Protein AF-H2XSH1-F1 (afdb_monomer_lite)

Organism: Ciona intestinalis (NCBI:txid7719)

pLDDT: mean 84.49, std 14.77, range [38.09, 97.62]

Sequence (183 aa):
MISSISFAIVTLCVIGYVQSHSWIACSDYTEKNGGNWDPNRCRGFPRDSRNYAPKNSFGLDRGFDHKPGNGGDVCKTRYSASSYSSEYPKAIYYPGQQVVIVHPMKNHGADRCTNAHIPDFGNAIYRGVNAMDRSGTLAHFKANLVSDLGRSPVGQPSLMSIYPKPGYQNAPNFCDDTDKSMG

Secondary structure (DSSP, 8-state):
------------------------SBSEES-SS-SS--GGGEEE--TTHHHHS-TTSTT--SS------TTS-SSSS---GGG--SSSPPP---TT-----B-B-TT---STTS-TT------EEE--SSTTGGG--HHHHHTSEEEE-----SS-GGGTT-SSPSGGG--TTTTT-TTT-B-

Structure (mmCIF, N/CA/C/O backbone):
data_AF-H2XSH1-F1
#
_entry.id   AF-H2XSH1-F1
#
loop_
_atom_site.group_PDB
_atom_site.id
_atom_site.type_symbol
_atom_site.label_atom_id
_atom_site.label_alt_id
_atom_site.label_comp_id
_atom_site.label_asym_id
_atom_site.label_entity_id
_atom_site.label_seq_id
_atom_site.pdbx_PDB_ins_code
_atom_site.Cartn_x
_atom_site.Cartn_y
_atom_site.Cartn_z
_atom_site.occupancy
_atom_site.B_iso_or_equiv
_atom_site.auth_seq_id
_atom_site.auth_comp_id
_atom_site.auth_asym_id
_atom_site.auth_atom_id
_atom_site.pdbx_PDB_model_num
ATOM 1 N N . MET A 1 1 ? 13.625 24.715 63.359 1.00 38.09 1 MET A N 1
ATOM 2 C CA . MET A 1 1 ? 13.191 25.345 62.094 1.00 38.09 1 MET A CA 1
ATOM 3 C C . MET A 1 1 ? 13.624 24.430 60.961 1.00 38.09 1 MET A C 1
ATOM 5 O O . MET A 1 1 ? 14.810 24.369 60.676 1.00 38.09 1 MET A O 1
ATOM 9 N N . ILE A 1 2 ? 12.705 23.622 60.427 1.00 40.59 2 ILE A N 1
ATOM 10 C CA . ILE A 1 2 ? 12.982 22.678 59.335 1.00 40.59 2 ILE A CA 1
ATOM 11 C C . ILE A 1 2 ? 12.552 23.383 58.048 1.00 40.59 2 ILE A C 1
ATOM 13 O O . ILE A 1 2 ? 11.381 23.719 57.895 1.00 40.59 2 ILE A O 1
ATOM 17 N N . SER A 1 3 ? 13.525 23.697 57.195 1.00 48.66 3 SER A N 1
ATOM 18 C CA . SER A 1 3 ? 13.312 24.364 55.911 1.00 48.66 3 SER A CA 1
ATOM 19 C C . SER A 1 3 ? 12.799 23.345 54.893 1.00 48.66 3 SER A C 1
ATOM 21 O O . SER A 1 3 ? 13.471 22.352 54.615 1.00 48.66 3 SER A O 1
ATOM 23 N N . SER A 1 4 ? 11.592 23.569 54.381 1.00 46.25 4 SER A N 1
ATOM 24 C CA . SER A 1 4 ? 10.946 22.728 53.375 1.00 46.25 4 SER A CA 1
ATOM 25 C C . SER A 1 4 ? 11.634 22.895 52.019 1.00 46.25 4 SER A C 1
ATOM 27 O O . SER A 1 4 ? 11.605 23.974 51.430 1.00 46.25 4 SER A O 1
ATOM 29 N N . ILE A 1 5 ? 12.240 21.824 51.505 1.00 49.28 5 ILE A N 1
ATOM 30 C CA . ILE A 1 5 ? 12.775 21.772 50.141 1.00 49.28 5 ILE A CA 1
ATOM 31 C C . ILE A 1 5 ? 11.619 21.429 49.196 1.00 49.28 5 ILE A C 1
ATOM 33 O O . ILE A 1 5 ? 11.123 20.303 49.183 1.00 49.28 5 ILE A O 1
ATOM 37 N N . SER A 1 6 ? 11.180 22.415 48.415 1.00 52.41 6 SER A N 1
ATOM 38 C CA . SER A 1 6 ? 10.214 22.233 47.331 1.00 52.41 6 SER A CA 1
ATOM 39 C C . SER A 1 6 ? 10.829 21.387 46.214 1.00 52.41 6 SER A C 1
ATOM 41 O O . SER A 1 6 ? 11.713 21.846 45.492 1.00 52.41 6 SER A O 1
ATOM 43 N N . PHE A 1 7 ? 10.351 20.154 46.050 1.00 49.47 7 PHE A N 1
ATOM 44 C CA . PHE A 1 7 ? 10.653 19.328 44.883 1.00 49.47 7 PHE A CA 1
ATOM 45 C C . PHE A 1 7 ? 9.798 19.795 43.697 1.00 49.47 7 PHE A C 1
ATOM 47 O O . PHE A 1 7 ? 8.600 19.523 43.632 1.00 49.47 7 PHE A O 1
ATOM 54 N N . ALA A 1 8 ? 10.408 20.511 42.753 1.00 53.91 8 ALA A N 1
ATOM 55 C CA . ALA A 1 8 ? 9.802 20.781 41.455 1.00 53.91 8 ALA A CA 1
ATOM 56 C C . ALA A 1 8 ? 9.867 19.506 40.597 1.00 53.91 8 ALA A C 1
ATOM 58 O O . ALA A 1 8 ? 10.945 19.079 40.184 1.00 53.91 8 ALA A O 1
ATOM 59 N N . ILE A 1 9 ? 8.716 18.883 40.337 1.00 58.53 9 ILE A N 1
ATOM 60 C CA . ILE A 1 9 ? 8.602 17.756 39.405 1.00 58.53 9 ILE A CA 1
ATOM 61 C C . ILE A 1 9 ? 8.696 18.314 37.980 1.00 58.53 9 ILE A C 1
ATOM 63 O O . ILE A 1 9 ? 7.717 18.802 37.415 1.00 58.53 9 ILE A O 1
ATOM 67 N N . VAL A 1 10 ? 9.891 18.260 37.393 1.00 56.31 10 VAL A N 1
ATOM 68 C CA . VAL A 1 10 ? 10.096 18.494 35.958 1.00 56.31 10 VAL A CA 1
ATOM 69 C C . VAL A 1 10 ? 9.528 17.288 35.210 1.00 56.31 10 VAL A C 1
ATOM 71 O O . VAL A 1 10 ? 10.151 16.232 35.139 1.00 56.31 10 VAL A O 1
ATOM 74 N N . THR A 1 11 ? 8.315 17.431 34.674 1.00 61.97 11 THR A N 1
ATOM 75 C CA . THR A 1 11 ? 7.719 16.424 33.786 1.00 61.97 11 THR A CA 1
ATOM 76 C C . THR A 1 11 ? 8.408 16.522 32.428 1.00 61.97 11 THR A C 1
ATOM 78 O O . THR A 1 11 ? 8.112 17.403 31.623 1.00 61.97 11 THR A O 1
ATOM 81 N N . LEU A 1 12 ? 9.377 15.639 32.192 1.00 56.03 12 LEU A N 1
ATOM 82 C CA . LEU A 1 12 ? 10.053 15.490 30.910 1.00 56.03 12 LEU A CA 1
ATOM 83 C C . LEU A 1 12 ? 9.073 14.840 29.917 1.00 56.03 12 LEU A C 1
ATOM 85 O O . LEU A 1 12 ? 8.910 13.621 29.906 1.00 56.03 12 LEU A O 1
ATOM 89 N N . CYS A 1 13 ? 8.396 15.648 29.097 1.00 51.78 13 CYS A N 1
ATOM 90 C CA . CYS A 1 13 ? 7.641 15.158 27.944 1.00 51.78 13 CYS A CA 1
ATOM 91 C C . CYS A 1 13 ? 8.619 14.553 26.931 1.00 51.78 13 CYS A C 1
ATOM 93 O O . CYS A 1 13 ? 9.155 15.246 26.066 1.00 51.78 13 CYS A O 1
ATOM 95 N N . VAL A 1 14 ? 8.865 13.248 27.046 1.00 50.84 14 VAL A N 1
ATOM 96 C CA . VAL A 1 14 ? 9.545 12.471 26.012 1.00 50.84 14 VAL A CA 1
ATOM 97 C C . VAL A 1 14 ? 8.596 12.401 24.818 1.00 50.84 14 VAL A C 1
ATOM 99 O O . VAL A 1 14 ? 7.696 11.566 24.766 1.00 50.84 14 VAL A O 1
ATOM 102 N N . ILE A 1 15 ? 8.766 13.317 23.863 1.00 52.31 15 ILE A N 1
ATOM 103 C CA . ILE A 1 15 ? 8.145 13.206 22.544 1.00 52.31 15 ILE A CA 1
ATOM 104 C C . ILE A 1 15 ? 8.841 12.029 21.862 1.00 52.31 15 ILE A C 1
ATOM 106 O O . ILE A 1 15 ? 9.907 12.175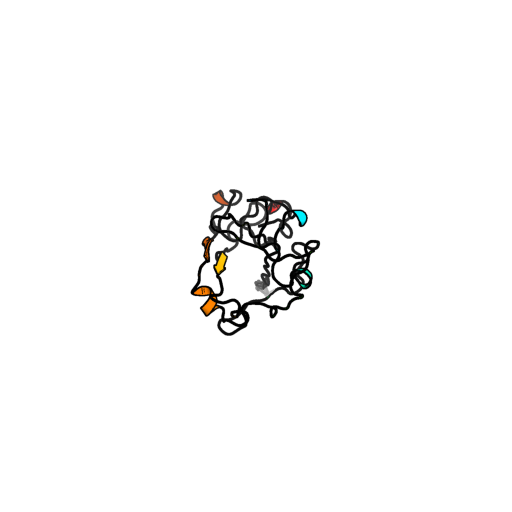 21.265 1.00 52.31 15 ILE A O 1
ATOM 110 N N . GLY A 1 16 ? 8.277 10.834 22.027 1.00 42.03 16 GLY A N 1
ATOM 111 C CA . GLY A 1 16 ? 8.701 9.665 21.276 1.00 42.03 16 GLY A CA 1
ATOM 112 C C . GLY A 1 16 ? 8.513 9.961 19.794 1.00 42.03 16 GLY A C 1
ATOM 113 O O . GLY A 1 16 ? 7.386 10.120 19.329 1.00 42.03 16 GLY A O 1
ATOM 114 N N . TYR A 1 17 ? 9.616 10.056 19.054 1.00 41.78 17 TYR A N 1
ATOM 115 C CA . TYR A 1 17 ? 9.576 10.027 17.600 1.00 41.78 17 TYR A CA 1
ATOM 116 C C . TYR A 1 17 ? 9.116 8.630 17.191 1.00 41.78 17 TYR A C 1
ATOM 118 O O . TYR A 1 17 ? 9.920 7.711 17.051 1.00 41.78 17 TYR A O 1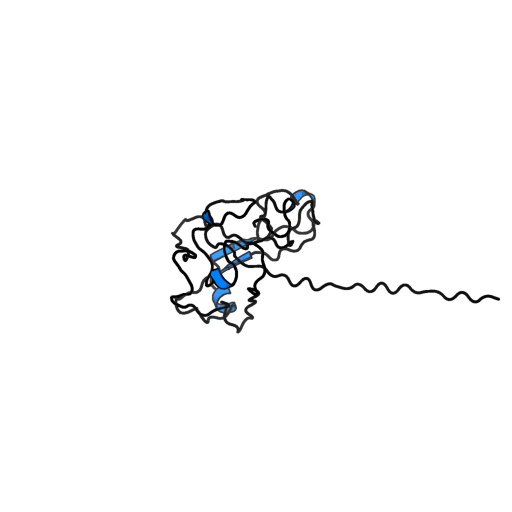
ATOM 126 N N . VAL A 1 18 ? 7.805 8.452 17.036 1.00 48.66 18 VAL A N 1
ATOM 127 C CA . VAL A 1 18 ? 7.266 7.273 16.365 1.00 48.66 18 VAL A CA 1
ATOM 128 C C . VAL A 1 18 ? 7.645 7.438 14.903 1.00 48.66 18 VAL A C 1
ATOM 130 O O . VAL A 1 18 ? 7.072 8.257 14.182 1.00 48.66 18 VAL A O 1
ATOM 133 N N . GLN A 1 19 ? 8.686 6.728 14.481 1.00 49.38 19 GLN A N 1
ATOM 134 C CA . GLN A 1 19 ? 9.094 6.715 13.090 1.00 49.38 19 GLN A CA 1
ATOM 135 C C . GLN A 1 19 ? 7.976 5.996 12.325 1.00 49.38 19 GLN A C 1
ATOM 137 O O . GLN A 1 19 ? 7.817 4.786 12.421 1.00 49.38 19 GLN A O 1
ATOM 142 N N . SER A 1 20 ? 7.107 6.772 11.673 1.00 54.00 20 SER A N 1
ATOM 143 C CA . SER A 1 20 ? 6.028 6.206 10.871 1.00 54.00 20 SER A CA 1
ATOM 144 C C . SER A 1 20 ? 6.630 5.609 9.602 1.00 54.00 20 SER A C 1
ATOM 146 O O . SER A 1 20 ? 7.361 6.279 8.852 1.00 54.00 20 SER A O 1
ATOM 148 N N . HIS A 1 21 ? 6.340 4.328 9.413 1.00 70.69 21 HIS A N 1
ATOM 149 C CA . HIS A 1 21 ? 6.825 3.485 8.333 1.00 70.69 21 HIS A CA 1
ATOM 150 C C . HIS A 1 21 ? 5.627 2.787 7.718 1.00 70.69 21 HIS A C 1
ATOM 152 O O . HIS A 1 21 ? 5.119 1.808 8.260 1.00 70.69 21 HIS A O 1
ATOM 158 N N . SER A 1 22 ? 5.155 3.322 6.600 1.00 76.75 22 SER A N 1
ATOM 159 C CA . SER A 1 22 ? 4.087 2.724 5.814 1.00 76.75 22 SER A CA 1
ATOM 160 C C . SER A 1 22 ? 4.640 2.232 4.485 1.00 76.75 22 SER A C 1
ATOM 162 O O . SER A 1 22 ? 5.598 2.773 3.930 1.00 76.75 22 SER A O 1
ATOM 164 N N . TRP A 1 23 ? 4.044 1.163 3.975 1.00 88.25 23 TRP A N 1
ATOM 165 C CA . TRP A 1 23 ? 4.357 0.635 2.659 1.00 88.25 23 TRP A CA 1
ATOM 166 C C . TRP A 1 23 ? 3.124 -0.003 2.057 1.00 88.25 23 TRP A C 1
ATOM 168 O O . TRP A 1 23 ? 2.228 -0.467 2.756 1.00 88.25 23 TRP A O 1
ATOM 178 N N . ILE A 1 24 ? 3.104 -0.064 0.735 1.00 92.50 24 ILE A N 1
ATOM 179 C CA . ILE A 1 24 ? 2.088 -0.826 0.029 1.00 92.50 24 ILE A CA 1
ATOM 180 C C . ILE A 1 24 ? 2.473 -2.305 0.100 1.00 92.50 24 ILE A C 1
ATOM 182 O O . ILE A 1 24 ? 3.607 -2.674 -0.205 1.00 92.50 24 ILE A O 1
ATOM 186 N N . ALA A 1 25 ? 1.541 -3.157 0.511 1.00 94.44 25 ALA A N 1
ATOM 187 C CA . ALA A 1 25 ? 1.702 -4.609 0.479 1.00 94.44 25 ALA A CA 1
ATOM 188 C C . ALA A 1 25 ? 1.157 -5.200 -0.829 1.00 94.44 25 ALA A C 1
ATOM 190 O O . ALA A 1 25 ? 1.760 -6.112 -1.392 1.00 94.44 25 ALA A O 1
ATOM 191 N N . CYS A 1 26 ? 0.058 -4.640 -1.343 1.00 96.31 26 CYS A N 1
ATOM 192 C CA . CYS A 1 26 ? -0.538 -5.016 -2.621 1.00 96.31 26 CYS A CA 1
ATOM 193 C C . CYS A 1 26 ? -1.000 -3.779 -3.387 1.00 96.31 26 CYS A C 1
ATOM 195 O O . CYS A 1 26 ? -1.599 -2.879 -2.804 1.00 96.31 26 CYS A O 1
ATOM 197 N N . SER A 1 27 ? -0.738 -3.732 -4.690 1.00 95.75 27 SER A N 1
ATOM 198 C CA . SER A 1 27 ? -1.168 -2.629 -5.554 1.00 95.75 27 SER A CA 1
ATOM 199 C C . SER A 1 27 ? -2.457 -2.929 -6.324 1.00 95.75 27 SER A C 1
ATOM 201 O O . SER A 1 27 ? -3.068 -2.002 -6.842 1.00 95.75 27 SER A O 1
ATOM 203 N N . ASP A 1 28 ? -2.890 -4.193 -6.368 1.00 97.12 28 ASP A N 1
ATOM 204 C CA . ASP A 1 28 ? -4.156 -4.606 -6.979 1.00 97.12 28 ASP A CA 1
ATOM 205 C C . ASP A 1 28 ? -4.783 -5.789 -6.224 1.00 97.12 28 ASP A C 1
ATOM 207 O O . ASP A 1 28 ? -4.561 -6.958 -6.555 1.00 97.12 28 ASP A O 1
ATOM 211 N N . TYR A 1 29 ? -5.529 -5.479 -5.169 1.00 97.62 29 TYR A N 1
ATOM 212 C CA . TYR A 1 29 ? -6.212 -6.446 -4.314 1.00 97.62 29 TYR A CA 1
ATOM 213 C C . TYR A 1 29 ? -7.660 -6.669 -4.771 1.00 97.62 29 TYR A C 1
ATOM 215 O O . TYR A 1 29 ? -8.321 -5.756 -5.268 1.00 97.62 29 TYR A O 1
ATOM 223 N N . THR A 1 30 ? -8.178 -7.889 -4.633 1.00 96.44 30 THR A N 1
ATOM 224 C CA . THR A 1 30 ? -9.504 -8.237 -5.181 1.00 96.44 30 THR A CA 1
ATOM 225 C C . THR A 1 30 ? -10.676 -7.875 -4.274 1.00 96.44 30 THR A C 1
ATOM 227 O O . THR A 1 30 ? -11.815 -7.841 -4.733 1.00 96.44 30 THR A O 1
ATOM 230 N N . GLU A 1 31 ? -10.427 -7.629 -2.991 1.00 95.25 31 GLU A N 1
ATOM 231 C CA . GLU A 1 31 ? -11.461 -7.322 -2.004 1.00 95.25 31 GLU A CA 1
ATOM 232 C C . GLU A 1 31 ? -11.452 -5.841 -1.640 1.00 95.25 31 GLU A C 1
ATOM 234 O O . GLU A 1 31 ? -10.416 -5.279 -1.303 1.00 95.25 31 GLU A O 1
ATOM 239 N N . LYS A 1 32 ? -12.626 -5.212 -1.669 1.00 92.69 32 LYS A N 1
ATOM 240 C CA . LYS A 1 32 ? -12.806 -3.826 -1.229 1.00 92.69 32 LYS A CA 1
ATOM 241 C C . LYS A 1 32 ? -13.159 -3.814 0.245 1.00 92.69 32 LYS A C 1
ATOM 243 O O . LYS A 1 32 ? -14.006 -4.601 0.652 1.00 92.69 32 LYS A O 1
ATOM 248 N N . ASN A 1 33 ? -12.599 -2.862 0.990 1.00 90.81 33 ASN A N 1
ATOM 249 C CA . ASN A 1 33 ? -12.958 -2.651 2.393 1.00 90.81 33 ASN A CA 1
ATOM 250 C C . ASN A 1 33 ? -12.866 -3.949 3.224 1.00 90.81 33 ASN A C 1
ATOM 252 O O . ASN A 1 33 ? -13.732 -4.228 4.050 1.00 90.81 33 ASN A O 1
ATOM 256 N N . GLY A 1 34 ? -11.864 -4.784 2.929 1.00 91.06 34 GLY A N 1
ATOM 257 C CA . GLY A 1 34 ? -11.586 -5.987 3.706 1.00 91.06 34 GLY A CA 1
ATOM 258 C C . GLY A 1 34 ? -10.884 -5.625 5.014 1.00 91.06 34 GLY A C 1
ATOM 259 O O . GLY A 1 34 ? -10.280 -4.562 5.124 1.00 91.06 34 GLY A O 1
ATOM 260 N N . GLY A 1 35 ? -10.935 -6.518 5.999 1.00 92.44 35 GLY A N 1
ATOM 261 C CA . GLY A 1 35 ? -10.290 -6.285 7.295 1.00 92.44 35 GLY A CA 1
ATOM 262 C C . GLY A 1 35 ? -8.941 -6.985 7.482 1.00 92.44 35 GLY A C 1
ATOM 263 O O . GLY A 1 35 ? -8.082 -6.486 8.207 1.00 92.44 35 GLY A O 1
ATOM 264 N N . AS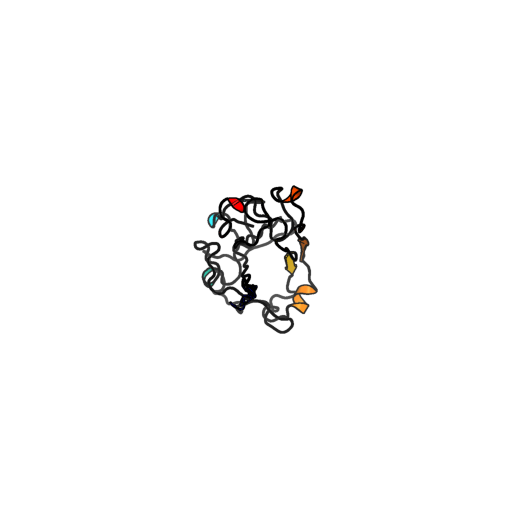N A 1 36 ? -8.736 -8.120 6.809 1.00 94.56 36 ASN A N 1
ATOM 265 C CA . ASN A 1 36 ? -7.589 -8.999 7.031 1.00 94.56 36 ASN A CA 1
ATOM 266 C C . ASN A 1 36 ? -6.823 -9.256 5.730 1.00 94.56 36 ASN A C 1
ATOM 268 O O . ASN A 1 36 ? -7.414 -9.411 4.660 1.00 94.56 36 ASN A O 1
ATOM 272 N N . TRP A 1 37 ? -5.500 -9.350 5.844 1.00 96.38 37 TRP A N 1
ATOM 273 C CA . TRP A 1 37 ? -4.624 -9.676 4.726 1.00 96.38 37 TRP A CA 1
ATOM 274 C C . TRP A 1 37 ? -4.721 -11.156 4.328 1.00 96.38 37 TRP A C 1
ATOM 276 O O . TRP A 1 37 ? -4.488 -12.047 5.143 1.00 96.38 37 TRP A O 1
ATOM 286 N N . ASP A 1 38 ? -4.977 -11.403 3.046 1.00 96.50 38 ASP A N 1
ATOM 287 C CA . ASP A 1 38 ? -4.849 -12.696 2.378 1.00 96.50 38 ASP A CA 1
ATOM 288 C C . ASP A 1 38 ? -3.957 -12.515 1.139 1.00 96.50 38 ASP A C 1
ATOM 290 O O . ASP A 1 38 ? -4.376 -11.916 0.143 1.00 96.50 38 ASP A O 1
ATOM 294 N N . PRO A 1 39 ? -2.727 -13.050 1.139 1.00 95.94 39 PRO A N 1
ATOM 295 C CA . PRO A 1 39 ? -1.803 -12.857 0.029 1.00 95.94 39 PRO A CA 1
ATOM 296 C C . PRO A 1 39 ? -2.305 -13.423 -1.304 1.00 95.94 39 PRO A C 1
ATOM 298 O O . PRO A 1 39 ? -1.819 -12.998 -2.353 1.00 95.94 39 PRO A O 1
ATOM 301 N N . ASN A 1 40 ? -3.269 -14.349 -1.294 1.00 96.50 40 ASN A N 1
ATOM 302 C CA . ASN A 1 40 ? -3.833 -14.939 -2.511 1.00 96.50 40 ASN A CA 1
ATOM 303 C C . ASN A 1 40 ? -4.839 -14.018 -3.212 1.00 96.50 40 ASN A C 1
ATOM 305 O O . ASN A 1 40 ? -5.154 -14.227 -4.381 1.00 96.50 40 ASN A O 1
ATOM 309 N N . ARG A 1 41 ? -5.323 -12.982 -2.521 1.00 97.06 41 ARG A N 1
ATOM 310 C CA . ARG A 1 41 ? -6.203 -11.947 -3.082 1.00 97.06 41 ARG A CA 1
ATOM 311 C C . ARG A 1 41 ? -5.432 -10.813 -3.754 1.00 97.06 41 ARG A C 1
ATOM 313 O O . ARG A 1 41 ? -6.040 -9.907 -4.322 1.00 97.06 41 ARG A O 1
ATOM 320 N N . CYS A 1 42 ? -4.101 -10.854 -3.718 1.00 97.62 42 CYS A N 1
ATOM 321 C CA . CYS A 1 42 ? -3.260 -9.867 -4.373 1.00 97.62 42 CYS A CA 1
ATOM 322 C C . CYS A 1 42 ? -2.887 -10.294 -5.798 1.00 97.62 42 CYS A C 1
ATOM 324 O O . CYS A 1 42 ? -2.167 -11.271 -5.998 1.00 97.62 42 CYS A O 1
ATOM 326 N N . ARG A 1 43 ? -3.333 -9.527 -6.800 1.00 97.38 43 ARG A N 1
ATOM 327 C CA . ARG A 1 43 ? -3.019 -9.768 -8.222 1.00 97.38 43 ARG A CA 1
ATOM 328 C C . ARG A 1 43 ? -1.741 -9.079 -8.681 1.00 97.38 43 ARG A C 1
ATOM 330 O O . ARG A 1 43 ? -1.189 -9.435 -9.719 1.00 97.38 43 ARG A O 1
ATOM 337 N N . GLY A 1 44 ? -1.275 -8.088 -7.929 1.00 97.19 44 GLY A N 1
ATOM 338 C CA . GLY A 1 44 ? -0.096 -7.317 -8.280 1.00 97.19 44 GLY A CA 1
ATOM 339 C C . GLY A 1 44 ? 0.578 -6.708 -7.064 1.00 97.19 44 GLY A C 1
ATOM 340 O O . GLY A 1 44 ? -0.067 -6.109 -6.206 1.00 97.19 44 GLY A O 1
ATOM 341 N N . PHE A 1 45 ? 1.895 -6.857 -7.011 1.00 96.00 45 PHE A N 1
ATOM 342 C CA . PHE A 1 45 ? 2.727 -6.394 -5.911 1.00 96.00 45 PHE A CA 1
ATOM 343 C C . PHE A 1 45 ? 3.535 -5.157 -6.317 1.00 96.00 45 PHE A C 1
ATOM 345 O O . PHE A 1 45 ? 3.804 -4.944 -7.506 1.00 96.00 45 PHE A O 1
ATOM 352 N N . PRO A 1 46 ? 3.948 -4.325 -5.349 1.00 92.38 46 PRO A N 1
ATOM 353 C CA . PRO A 1 46 ? 4.984 -3.324 -5.569 1.00 92.38 46 PRO A CA 1
ATOM 354 C C . PRO A 1 46 ? 6.314 -3.912 -6.064 1.00 92.38 46 PRO A C 1
ATOM 356 O O . PRO A 1 46 ? 6.606 -5.104 -5.945 1.00 92.38 46 PRO A O 1
ATOM 359 N N . ARG A 1 47 ? 7.148 -3.040 -6.639 1.00 90.88 47 ARG A N 1
ATOM 360 C CA . ARG A 1 47 ? 8.490 -3.398 -7.115 1.00 90.88 47 ARG A CA 1
ATOM 361 C C . ARG A 1 47 ? 9.324 -3.959 -5.961 1.00 90.88 47 ARG A C 1
ATOM 363 O O . ARG A 1 47 ? 9.393 -3.333 -4.908 1.00 90.88 47 ARG A O 1
ATOM 370 N N . ASP A 1 48 ? 9.988 -5.092 -6.186 1.00 92.06 48 ASP A N 1
ATOM 371 C CA . ASP A 1 48 ? 10.872 -5.740 -5.207 1.00 92.06 48 ASP A CA 1
ATOM 372 C C . ASP A 1 48 ? 10.186 -6.133 -3.882 1.00 92.06 48 ASP A C 1
ATOM 374 O O . ASP A 1 48 ? 10.860 -6.327 -2.867 1.00 92.06 48 ASP A O 1
ATOM 378 N N . SER A 1 49 ? 8.858 -6.324 -3.871 1.00 92.38 49 SER A N 1
ATOM 379 C CA . SER A 1 49 ? 8.112 -6.728 -2.668 1.00 92.38 49 SER A CA 1
ATOM 380 C C . SER A 1 49 ? 8.670 -7.977 -1.988 1.00 92.38 49 SER A C 1
ATOM 382 O O . SER A 1 49 ? 8.681 -8.029 -0.766 1.00 92.38 49 SER A O 1
ATOM 384 N N . ARG A 1 50 ? 9.227 -8.945 -2.729 1.00 93.44 50 ARG A N 1
ATOM 385 C CA . ARG A 1 50 ? 9.894 -10.129 -2.144 1.00 93.44 50 ARG A CA 1
ATOM 386 C C . ARG A 1 50 ? 10.924 -9.760 -1.065 1.00 93.44 50 ARG A C 1
ATOM 388 O O . ARG A 1 50 ? 11.064 -10.476 -0.075 1.00 93.44 50 ARG A O 1
ATOM 395 N N . ASN A 1 51 ? 11.639 -8.654 -1.253 1.00 91.19 51 ASN A N 1
ATOM 396 C CA . ASN A 1 51 ? 12.717 -8.242 -0.360 1.00 91.19 51 ASN A CA 1
ATOM 397 C C . ASN A 1 51 ? 12.187 -7.429 0.823 1.00 91.19 51 ASN A C 1
ATOM 399 O O . ASN A 1 51 ? 12.676 -7.581 1.940 1.00 91.19 51 ASN A O 1
ATOM 403 N N . TYR A 1 52 ? 11.165 -6.606 0.590 1.00 89.06 52 TYR A N 1
ATOM 404 C CA . TYR A 1 52 ? 10.793 -5.550 1.527 1.00 89.06 52 TYR A CA 1
ATOM 405 C C . TYR A 1 52 ? 9.359 -5.606 2.062 1.00 89.06 52 TYR A C 1
ATOM 407 O O . TYR A 1 52 ? 9.115 -5.159 3.175 1.00 89.06 52 TYR A O 1
ATOM 415 N N . ALA A 1 53 ? 8.428 -6.171 1.297 1.00 90.81 53 ALA A N 1
ATOM 416 C CA . ALA A 1 53 ? 7.028 -6.369 1.668 1.00 90.81 53 ALA A CA 1
ATOM 417 C C . ALA A 1 53 ? 6.576 -7.787 1.260 1.00 90.81 53 ALA A C 1
ATOM 419 O O . ALA A 1 53 ? 5.701 -7.940 0.400 1.00 90.81 53 ALA A O 1
ATOM 420 N N . PRO A 1 54 ? 7.229 -8.843 1.786 1.00 93.00 54 PRO A N 1
ATOM 421 C CA . PRO A 1 54 ? 6.938 -10.208 1.379 1.00 93.00 54 PRO A CA 1
ATOM 422 C C . PRO A 1 54 ? 5.523 -10.595 1.814 1.00 93.00 54 PRO A C 1
ATOM 424 O O . PRO A 1 54 ? 5.059 -10.251 2.904 1.00 93.00 54 PRO A O 1
ATOM 427 N N . LYS A 1 55 ? 4.829 -11.346 0.959 1.00 93.69 55 LYS A N 1
ATOM 428 C CA . LYS A 1 55 ? 3.392 -11.621 1.108 1.00 93.69 55 LYS A CA 1
ATOM 429 C C . LYS A 1 55 ? 3.045 -12.438 2.362 1.00 93.69 55 LYS A C 1
ATOM 431 O O . LYS A 1 55 ? 1.910 -12.410 2.819 1.00 93.69 55 LYS A O 1
ATOM 436 N N . ASN A 1 56 ? 4.020 -13.146 2.933 1.00 93.12 56 ASN A N 1
ATOM 437 C CA . ASN A 1 56 ? 3.899 -13.944 4.156 1.00 93.12 56 ASN A CA 1
ATOM 438 C C . ASN A 1 56 ? 4.358 -13.202 5.427 1.00 93.12 56 ASN A C 1
ATOM 440 O O . ASN A 1 56 ? 4.485 -13.821 6.480 1.00 93.12 56 ASN A O 1
ATOM 444 N N . SER A 1 57 ? 4.649 -11.900 5.357 1.00 91.94 57 SER A N 1
ATOM 445 C CA . SER A 1 57 ? 5.039 -11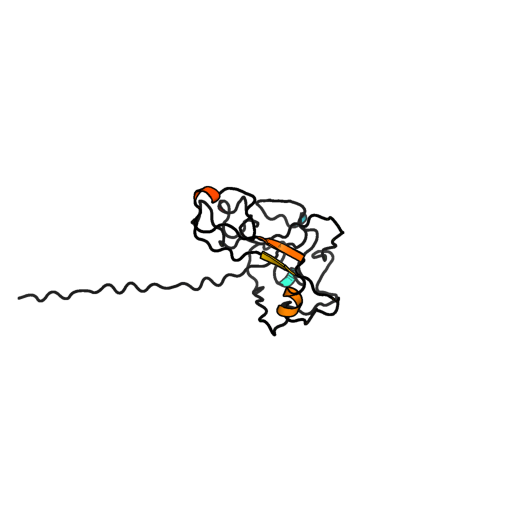.100 6.529 1.00 91.94 57 SER A CA 1
ATOM 446 C C . SER A 1 57 ? 4.396 -9.716 6.492 1.00 91.94 57 SER A C 1
ATOM 448 O O . SER A 1 57 ? 5.068 -8.685 6.535 1.00 91.94 57 SER A O 1
ATOM 450 N N . PHE A 1 58 ? 3.068 -9.693 6.395 1.00 93.62 58 PHE A N 1
ATOM 451 C CA . PHE A 1 58 ? 2.290 -8.458 6.395 1.00 93.62 58 PHE A CA 1
ATOM 452 C C . PHE A 1 58 ? 2.580 -7.607 7.642 1.00 93.62 58 PHE A C 1
ATOM 454 O O . PHE A 1 58 ? 2.743 -8.125 8.748 1.00 93.62 58 PHE A O 1
ATOM 461 N N . GLY A 1 59 ? 2.725 -6.292 7.466 1.00 89.69 59 GLY A N 1
ATOM 462 C CA . GLY A 1 59 ? 3.043 -5.364 8.559 1.00 89.69 59 GLY A CA 1
ATOM 463 C C . GLY A 1 59 ? 4.415 -5.551 9.224 1.00 89.69 59 GLY A C 1
ATOM 464 O O . GLY A 1 59 ? 4.688 -4.890 10.227 1.00 89.69 59 GLY A O 1
ATOM 465 N N . LEU A 1 60 ? 5.281 -6.451 8.744 1.00 89.31 60 LEU A N 1
ATOM 466 C CA . LEU A 1 60 ? 6.658 -6.559 9.230 1.00 89.31 60 LEU A CA 1
ATOM 467 C C . LEU A 1 60 ? 7.549 -5.536 8.517 1.00 89.31 60 LEU A C 1
ATOM 469 O O . LEU A 1 60 ? 7.695 -5.598 7.299 1.00 89.31 60 LEU A O 1
ATOM 473 N N . ASP A 1 61 ? 8.159 -4.624 9.274 1.00 83.12 61 ASP A N 1
ATOM 474 C CA . ASP A 1 61 ? 9.114 -3.671 8.709 1.00 83.12 61 ASP A CA 1
ATOM 475 C C . ASP A 1 61 ? 10.431 -4.385 8.376 1.00 83.12 61 ASP A C 1
ATOM 477 O O . ASP A 1 61 ? 11.038 -5.048 9.219 1.00 83.12 61 ASP A O 1
ATOM 481 N N . ARG A 1 62 ? 10.859 -4.269 7.118 1.00 84.50 62 ARG A N 1
ATOM 482 C CA . ARG A 1 62 ? 12.123 -4.815 6.602 1.00 84.50 62 ARG A CA 1
ATOM 483 C C . ARG A 1 62 ? 12.994 -3.728 5.968 1.00 84.50 62 ARG A C 1
ATOM 485 O O . ARG A 1 62 ? 13.808 -4.013 5.090 1.00 84.50 62 ARG A O 1
ATOM 492 N N . GLY A 1 63 ? 12.797 -2.473 6.368 1.00 78.12 63 GLY A N 1
ATOM 493 C CA . GLY A 1 63 ? 13.532 -1.322 5.857 1.00 78.12 63 GLY A CA 1
ATOM 494 C C . GLY A 1 63 ? 12.988 -0.784 4.533 1.00 78.12 63 GLY A C 1
ATOM 495 O O . GLY A 1 63 ? 13.756 -0.243 3.730 1.00 78.12 63 GLY A O 1
ATOM 496 N N . PHE A 1 64 ? 11.677 -0.910 4.281 1.00 76.06 64 PHE A N 1
ATOM 497 C CA . PHE A 1 64 ? 11.028 -0.267 3.125 1.00 76.06 64 PHE A CA 1
ATOM 498 C C . PHE A 1 64 ? 10.715 1.220 3.350 1.00 76.06 64 PHE A C 1
ATOM 500 O O . PHE A 1 64 ? 9.965 1.805 2.576 1.00 76.06 64 PHE A O 1
ATOM 507 N N . ASP A 1 65 ? 11.306 1.847 4.373 1.00 73.69 65 ASP A N 1
ATOM 508 C CA . ASP A 1 65 ? 11.218 3.292 4.597 1.00 73.69 65 ASP A CA 1
ATOM 509 C C . ASP A 1 65 ? 11.962 4.052 3.492 1.00 73.69 65 ASP A C 1
ATOM 511 O O . ASP A 1 65 ? 13.147 4.369 3.607 1.00 73.69 65 ASP A O 1
ATOM 515 N N . HIS A 1 66 ? 11.288 4.276 2.367 1.00 82.25 66 HIS A N 1
ATOM 516 C CA . HIS A 1 66 ? 11.790 5.104 1.281 1.00 82.25 66 HIS A CA 1
ATOM 517 C C . HIS A 1 66 ? 10.976 6.384 1.200 1.00 82.25 66 HIS A C 1
ATOM 519 O O . HIS A 1 66 ? 9.843 6.392 0.722 1.00 82.25 66 HIS A O 1
ATOM 525 N N . LYS A 1 67 ? 11.582 7.475 1.661 1.00 81.12 67 LYS A N 1
ATOM 526 C CA . LYS A 1 67 ? 11.002 8.818 1.661 1.00 81.12 67 LYS A CA 1
ATOM 527 C C . LYS A 1 67 ? 11.756 9.666 0.637 1.00 81.12 67 LYS A C 1
ATOM 529 O O . LYS A 1 67 ? 12.729 10.328 1.002 1.00 81.12 67 LYS A O 1
ATOM 534 N N . PRO A 1 68 ? 11.375 9.623 -0.653 1.00 77.00 68 PRO A N 1
ATOM 535 C CA . PRO A 1 68 ? 12.065 10.402 -1.666 1.00 77.00 68 PRO A CA 1
ATOM 536 C C . PRO A 1 68 ? 11.865 11.892 -1.385 1.00 77.00 68 PRO A C 1
ATOM 538 O O . PRO A 1 68 ? 10.742 12.396 -1.390 1.00 77.00 68 PRO A O 1
ATOM 541 N N . GLY A 1 69 ? 12.961 12.609 -1.137 1.00 73.50 69 GLY A N 1
ATOM 542 C CA . GLY A 1 69 ? 12.949 14.069 -1.148 1.00 73.50 69 GLY A CA 1
ATOM 543 C C . GLY A 1 69 ? 12.688 14.614 -2.559 1.00 73.50 69 GLY A C 1
ATOM 544 O O . GLY A 1 69 ? 12.686 13.874 -3.542 1.00 73.50 69 GLY A O 1
ATOM 545 N N . ASN A 1 70 ? 12.538 15.935 -2.691 1.00 67.31 70 ASN A N 1
ATOM 546 C CA . ASN A 1 70 ? 12.248 16.571 -3.986 1.00 67.31 70 ASN A CA 1
ATOM 547 C C . ASN A 1 70 ? 13.335 16.370 -5.063 1.00 67.31 70 ASN A C 1
ATOM 549 O O . ASN A 1 70 ? 13.045 16.604 -6.229 1.00 67.31 70 ASN A O 1
ATOM 553 N N . GLY A 1 71 ? 14.551 15.949 -4.704 1.00 65.69 71 GLY A N 1
ATOM 554 C CA . GLY A 1 71 ? 15.640 15.647 -5.645 1.00 65.69 71 GLY A CA 1
ATOM 555 C C . GLY A 1 71 ? 16.095 14.182 -5.662 1.00 65.69 71 GLY A C 1
ATOM 556 O O . GLY A 1 71 ? 17.053 13.871 -6.358 1.00 65.69 71 GLY A O 1
ATOM 557 N N . GLY A 1 72 ? 15.460 13.300 -4.879 1.00 73.00 72 GLY A N 1
ATOM 558 C CA . GLY A 1 72 ? 15.833 11.883 -4.783 1.00 73.00 72 GLY A CA 1
ATOM 559 C C . GLY A 1 72 ? 15.019 10.984 -5.714 1.00 73.00 72 GLY A C 1
ATOM 560 O O . GLY A 1 72 ? 13.919 11.353 -6.132 1.00 73.00 72 GLY A O 1
ATOM 561 N N . ASP A 1 73 ? 15.542 9.787 -5.996 1.00 79.06 73 ASP A N 1
ATOM 562 C CA . ASP A 1 73 ? 14.842 8.760 -6.777 1.00 79.06 73 ASP A CA 1
ATOM 563 C C . ASP A 1 73 ? 13.504 8.410 -6.112 1.00 79.06 73 ASP A C 1
ATOM 565 O O . ASP A 1 73 ? 13.473 8.009 -4.953 1.00 79.06 73 ASP A O 1
ATOM 569 N N . VAL A 1 74 ? 12.386 8.514 -6.836 1.00 83.12 74 VAL A N 1
ATOM 570 C CA . VAL A 1 74 ? 11.041 8.185 -6.310 1.00 83.12 74 VAL A CA 1
ATOM 571 C C . VAL A 1 74 ? 10.870 6.731 -5.869 1.00 83.12 74 VAL A C 1
ATOM 573 O O . VAL A 1 74 ? 10.055 6.441 -4.997 1.00 83.12 74 VAL A O 1
ATOM 576 N N . CYS A 1 75 ? 11.626 5.803 -6.453 1.00 82.31 75 CYS A N 1
ATOM 577 C CA . CYS A 1 75 ? 11.600 4.391 -6.085 1.00 82.31 75 CYS A CA 1
ATOM 578 C C . CYS A 1 75 ? 12.837 4.035 -5.258 1.00 82.31 75 CYS A C 1
ATOM 580 O O . CYS A 1 75 ? 13.942 4.423 -5.623 1.00 82.31 75 CYS A O 1
ATOM 582 N N . LYS A 1 76 ? 12.663 3.207 -4.219 1.00 82.81 76 LYS A N 1
ATOM 583 C CA . LYS A 1 76 ? 13.770 2.690 -3.393 1.00 82.81 76 LYS A CA 1
ATOM 584 C C . LYS A 1 76 ? 14.835 1.967 -4.216 1.00 82.81 76 LYS A C 1
ATOM 586 O O . LYS A 1 76 ? 16.027 2.062 -3.945 1.00 82.81 76 LYS A O 1
ATOM 591 N N . THR A 1 77 ? 14.380 1.204 -5.201 1.00 82.81 77 THR A N 1
ATOM 592 C CA . THR A 1 77 ? 15.209 0.367 -6.057 1.00 82.81 77 THR A CA 1
ATOM 593 C C . THR A 1 77 ? 15.005 0.737 -7.517 1.00 82.81 77 THR A C 1
ATOM 595 O O . THR A 1 77 ? 13.890 1.026 -7.978 1.00 82.81 77 THR A O 1
ATOM 598 N N . ARG A 1 78 ? 16.094 0.686 -8.287 1.00 82.69 78 ARG A N 1
ATOM 599 C CA . ARG A 1 78 ? 16.010 0.741 -9.746 1.00 82.69 78 ARG A CA 1
ATOM 600 C C . ARG A 1 78 ? 15.298 -0.508 -10.248 1.00 82.69 78 ARG A C 1
ATOM 602 O O . ARG A 1 78 ? 15.521 -1.601 -9.745 1.00 82.69 78 ARG A O 1
ATOM 609 N N . TYR A 1 79 ? 14.443 -0.337 -11.250 1.00 85.19 79 TYR A N 1
ATOM 610 C CA . TYR A 1 79 ? 13.781 -1.472 -11.884 1.00 85.19 79 TYR A CA 1
ATOM 611 C C . TYR A 1 79 ? 14.810 -2.386 -12.553 1.00 85.19 79 TYR A C 1
ATOM 613 O O . TYR A 1 79 ? 15.630 -1.914 -13.344 1.00 85.19 79 TYR A O 1
ATOM 621 N N . SER A 1 80 ? 14.687 -3.685 -12.315 1.00 87.38 80 SER A N 1
ATOM 622 C CA . SER A 1 80 ? 15.373 -4.740 -13.053 1.00 87.38 80 SER A CA 1
ATOM 623 C C . SER A 1 80 ? 14.360 -5.775 -13.556 1.00 87.38 80 SER A C 1
ATOM 625 O O . SER A 1 80 ? 13.203 -5.808 -13.130 1.00 87.38 80 SER A O 1
ATOM 627 N N . ALA A 1 81 ? 14.803 -6.667 -14.445 1.00 87.56 81 ALA A N 1
ATOM 628 C CA . ALA A 1 81 ? 13.994 -7.812 -14.867 1.00 87.56 81 ALA A CA 1
ATOM 629 C C . ALA A 1 81 ? 13.635 -8.751 -13.696 1.00 87.56 81 ALA A C 1
ATOM 631 O O . ALA A 1 81 ? 12.617 -9.431 -13.756 1.00 87.56 81 ALA A O 1
ATOM 632 N N . SER A 1 82 ? 14.436 -8.756 -12.623 1.00 90.50 82 SER A N 1
ATOM 633 C CA . SER A 1 82 ? 14.200 -9.552 -11.415 1.00 90.50 82 SER A CA 1
ATOM 634 C C . SER A 1 82 ? 13.322 -8.859 -10.371 1.00 90.50 82 SER A C 1
ATOM 636 O O . SER A 1 82 ? 12.986 -9.484 -9.366 1.00 90.50 82 SER A O 1
ATOM 638 N N . SER A 1 83 ? 12.908 -7.604 -10.597 1.00 91.31 83 SER A N 1
ATOM 639 C CA . SER A 1 83 ? 12.065 -6.877 -9.640 1.00 91.31 83 SER A CA 1
ATOM 640 C C . SER A 1 83 ? 10.666 -7.465 -9.452 1.00 91.31 83 SER A C 1
ATOM 642 O O . SER A 1 83 ? 9.970 -7.107 -8.500 1.00 91.31 83 SER A O 1
ATOM 644 N N . TYR A 1 84 ? 10.249 -8.339 -10.367 1.00 94.50 84 TYR A N 1
ATOM 645 C CA . TYR A 1 84 ? 8.994 -9.077 -10.325 1.00 94.50 84 TYR A CA 1
ATOM 646 C C . TYR A 1 84 ? 9.257 -10.550 -10.644 1.00 94.50 84 TYR A C 1
ATOM 648 O O . TYR A 1 84 ? 10.259 -10.905 -11.259 1.00 94.50 84 TYR A O 1
ATOM 656 N N . SER A 1 85 ? 8.344 -11.419 -10.224 1.00 96.12 85 SER A N 1
ATOM 657 C CA . SER A 1 85 ? 8.393 -12.862 -10.500 1.00 96.12 85 SER A CA 1
ATOM 658 C C . SER A 1 85 ? 6.975 -13.413 -10.634 1.00 96.12 85 SER A C 1
ATOM 660 O O . SER A 1 85 ? 6.019 -12.691 -10.371 1.00 96.12 85 SER A O 1
ATOM 662 N N . SER A 1 86 ? 6.815 -14.688 -10.990 1.00 95.94 86 SER A N 1
ATOM 663 C CA . SER A 1 86 ? 5.496 -15.343 -10.983 1.00 95.94 86 SER A CA 1
ATOM 664 C C . SER A 1 86 ? 4.826 -15.316 -9.603 1.00 95.94 86 SER A C 1
ATOM 666 O O . SER A 1 86 ? 3.608 -15.247 -9.505 1.00 95.94 86 SER A O 1
ATOM 668 N N . GLU A 1 87 ? 5.622 -15.3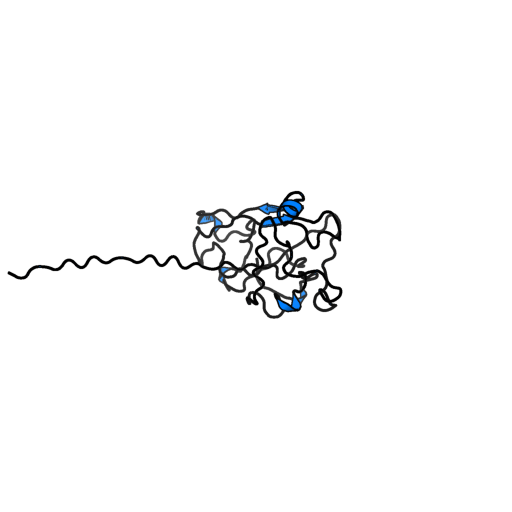27 -8.533 1.00 96.19 87 GLU A N 1
ATOM 669 C CA . GLU A 1 87 ? 5.136 -15.264 -7.153 1.00 96.19 87 GLU A CA 1
ATOM 670 C C . GLU A 1 87 ? 4.802 -13.834 -6.687 1.00 96.19 87 GLU A C 1
ATOM 672 O O . GLU A 1 87 ? 3.967 -13.656 -5.802 1.00 96.19 87 GLU A O 1
ATOM 677 N N . TYR A 1 88 ? 5.460 -12.835 -7.284 1.00 97.06 88 TYR A N 1
ATOM 678 C CA . TYR A 1 88 ? 5.275 -11.404 -7.025 1.00 97.06 88 TYR A CA 1
ATOM 679 C C . TYR A 1 88 ? 5.072 -10.678 -8.363 1.00 97.06 88 TYR A C 1
ATOM 681 O O . TYR A 1 88 ? 5.995 -10.002 -8.839 1.00 97.06 88 TYR A O 1
ATOM 689 N N . PRO A 1 89 ? 3.924 -10.886 -9.032 1.00 96.88 89 PRO A N 1
ATOM 690 C CA . PRO A 1 89 ? 3.669 -10.309 -10.343 1.00 96.88 89 PRO A CA 1
ATOM 691 C C . PRO A 1 89 ? 3.465 -8.796 -10.264 1.00 96.88 89 PRO A C 1
ATOM 693 O O . PRO A 1 89 ? 3.050 -8.244 -9.244 1.00 96.88 89 PRO A O 1
ATOM 696 N N . LYS A 1 90 ? 3.729 -8.118 -11.381 1.00 95.00 90 LYS A N 1
ATOM 697 C CA . LYS A 1 90 ? 3.382 -6.708 -11.568 1.00 95.00 90 LYS A CA 1
ATOM 698 C C . LYS A 1 90 ? 1.885 -6.588 -11.875 1.00 95.00 90 LYS A C 1
ATOM 700 O O . LYS A 1 90 ? 1.390 -7.319 -12.728 1.00 95.00 90 LYS A O 1
ATOM 705 N N . ALA A 1 91 ? 1.200 -5.629 -11.249 1.00 95.12 91 ALA A N 1
ATOM 706 C CA . ALA A 1 91 ? -0.192 -5.314 -11.578 1.00 95.12 91 ALA A CA 1
ATOM 707 C C . ALA A 1 91 ? -0.353 -4.871 -13.046 1.00 95.12 91 ALA A C 1
ATOM 709 O O . ALA A 1 91 ? 0.495 -4.152 -13.591 1.00 95.12 91 ALA A O 1
ATOM 710 N N . ILE A 1 92 ? -1.472 -5.260 -13.658 1.00 93.44 92 ILE A N 1
ATOM 711 C CA . ILE A 1 92 ? -1.918 -4.788 -14.972 1.00 93.44 92 ILE A CA 1
ATOM 712 C C . ILE A 1 92 ? -3.254 -4.084 -14.757 1.00 93.44 92 ILE A C 1
ATOM 714 O O . ILE A 1 92 ? -4.194 -4.698 -14.260 1.00 93.44 92 ILE A O 1
ATOM 718 N N . TYR A 1 93 ? -3.319 -2.805 -15.121 1.00 92.44 93 TYR A N 1
ATOM 719 C CA . TYR A 1 93 ? -4.521 -1.991 -14.963 1.00 92.44 93 TYR A CA 1
ATOM 720 C C . TYR A 1 93 ? -5.199 -1.748 -16.304 1.00 92.44 93 TYR A C 1
ATOM 722 O O . TYR A 1 93 ? -4.530 -1.450 -17.296 1.00 92.44 93 TYR A O 1
ATOM 730 N N . TYR A 1 94 ? -6.527 -1.809 -16.303 1.00 92.50 94 TYR A N 1
ATOM 731 C CA . TYR A 1 94 ? -7.362 -1.515 -17.465 1.00 92.50 94 TYR A CA 1
ATOM 732 C C . TYR A 1 94 ? -8.166 -0.222 -17.261 1.00 92.50 94 TYR A C 1
ATOM 734 O O . TYR A 1 94 ? -8.515 0.111 -16.126 1.00 92.50 94 TYR A O 1
ATOM 742 N N . PRO A 1 95 ? -8.498 0.520 -18.335 1.00 90.75 95 PRO A N 1
ATOM 743 C CA . PRO A 1 95 ? -9.402 1.662 -18.236 1.00 90.75 95 PRO A CA 1
ATOM 744 C C . PRO A 1 95 ? -10.731 1.280 -17.568 1.00 90.75 95 PRO A C 1
ATOM 746 O O . PRO A 1 95 ? -11.330 0.264 -17.909 1.00 90.75 95 PRO A O 1
ATOM 749 N N . GLY A 1 96 ? -11.179 2.084 -16.601 1.00 90.50 96 GLY A N 1
ATOM 750 C CA . GLY A 1 96 ? -12.411 1.834 -15.839 1.00 90.50 96 GLY A CA 1
ATOM 751 C C . GLY A 1 96 ? -12.298 0.762 -14.747 1.00 90.50 96 GLY A C 1
ATOM 752 O O . GLY A 1 96 ? -13.262 0.546 -14.015 1.00 90.50 96 GLY A O 1
ATOM 753 N N . GLN A 1 97 ? -11.143 0.104 -14.593 1.00 93.00 97 GLN A N 1
ATOM 754 C CA . GLN A 1 97 ? -10.923 -0.837 -13.498 1.00 93.00 97 GLN A CA 1
ATOM 755 C C . GLN A 1 97 ? -10.968 -0.117 -12.150 1.00 93.00 97 GLN A C 1
ATOM 757 O O . GLN A 1 97 ? -10.284 0.884 -11.938 1.00 93.00 97 GLN A O 1
ATOM 762 N N . GLN A 1 98 ? -11.695 -0.700 -11.200 1.00 92.81 98 GLN A N 1
ATOM 763 C CA . GLN A 1 98 ? -11.521 -0.354 -9.800 1.00 92.81 98 GLN A CA 1
ATOM 764 C C . GLN A 1 98 ? -10.303 -1.083 -9.231 1.00 92.81 98 GLN A C 1
ATOM 766 O O . GLN A 1 98 ? -10.219 -2.311 -9.295 1.00 92.81 98 GLN A O 1
ATOM 771 N N . VAL A 1 99 ? -9.377 -0.312 -8.669 1.00 94.00 99 VAL A N 1
ATOM 772 C CA . VAL A 1 99 ? -8.142 -0.803 -8.052 1.00 94.00 99 VAL A CA 1
ATOM 773 C C . VAL A 1 99 ? -8.263 -0.666 -6.539 1.00 94.00 99 VAL A C 1
ATOM 775 O O . VAL A 1 99 ? -8.696 0.377 -6.050 1.00 94.00 99 VAL A O 1
ATOM 778 N N . VAL A 1 100 ? -7.882 -1.712 -5.807 1.00 95.19 100 VAL A N 1
ATOM 779 C CA . VAL A 1 100 ? -7.729 -1.662 -4.349 1.00 95.19 100 VAL A CA 1
ATOM 780 C C . VAL A 1 100 ? -6.248 -1.768 -4.027 1.00 95.19 100 VAL A C 1
ATOM 782 O O . VAL A 1 100 ? -5.585 -2.727 -4.423 1.00 95.19 100 VAL A O 1
ATOM 785 N N . ILE A 1 101 ? -5.739 -0.769 -3.320 1.00 95.06 101 ILE A N 1
ATOM 786 C CA . ILE A 1 101 ? -4.370 -0.735 -2.818 1.00 95.06 101 ILE A CA 1
ATOM 787 C C . ILE A 1 101 ? -4.435 -1.065 -1.338 1.00 95.06 101 ILE A C 1
ATOM 789 O O . ILE A 1 101 ? -5.299 -0.542 -0.646 1.00 95.06 101 ILE A O 1
ATOM 793 N N . VAL A 1 102 ? -3.524 -1.917 -0.883 1.00 95.62 102 VAL A N 1
ATOM 794 C CA . VAL A 1 102 ? -3.500 -2.410 0.490 1.00 95.62 102 VAL A CA 1
ATOM 795 C C . VAL A 1 102 ? -2.205 -2.022 1.181 1.00 95.62 102 VAL A C 1
ATOM 797 O O . VAL A 1 102 ? -1.115 -2.207 0.621 1.00 95.62 102 VAL A O 1
ATOM 800 N N . HIS A 1 103 ? -2.314 -1.586 2.430 1.00 93.75 103 HIS A N 1
ATOM 801 C CA . HIS A 1 103 ? -1.188 -1.364 3.332 1.00 93.75 103 HIS A CA 1
ATOM 802 C C . HIS A 1 103 ? -1.478 -1.924 4.737 1.00 93.75 103 HIS A C 1
ATOM 804 O O . HIS A 1 103 ? -2.636 -2.095 5.116 1.00 93.75 103 HIS A O 1
ATOM 810 N N . PRO A 1 104 ? -0.447 -2.242 5.538 1.00 93.69 104 PRO A N 1
ATOM 811 C CA . PRO A 1 104 ? -0.638 -2.543 6.951 1.00 93.69 104 PRO A CA 1
ATOM 812 C C . PRO A 1 104 ? -0.906 -1.261 7.739 1.00 93.69 104 PRO A C 1
ATOM 814 O O . PRO A 1 104 ? -0.319 -0.219 7.447 1.00 93.69 104 PRO A O 1
ATOM 817 N N . MET A 1 105 ? -1.748 -1.327 8.768 1.00 91.75 105 MET A N 1
ATOM 818 C CA . MET A 1 105 ? -2.086 -0.141 9.559 1.00 91.75 105 MET A CA 1
ATOM 819 C C . MET A 1 105 ? -0.977 0.326 10.499 1.00 91.75 105 MET A C 1
ATOM 821 O O . MET A 1 105 ? -0.849 1.533 10.708 1.00 91.75 105 MET A O 1
ATOM 825 N N . LYS A 1 106 ? -0.149 -0.580 11.040 1.00 89.69 106 LYS A N 1
ATOM 826 C CA . LYS A 1 106 ? 1.024 -0.229 11.870 1.00 89.69 106 LYS A CA 1
ATOM 827 C C . LYS A 1 106 ? 0.699 0.728 13.025 1.00 89.69 106 LYS A C 1
ATOM 829 O O . LYS A 1 106 ? 1.481 1.613 13.354 1.00 89.69 106 LYS A O 1
ATOM 834 N N . ASN A 1 107 ? -0.454 0.544 13.658 1.00 89.81 107 ASN A N 1
ATOM 835 C CA . ASN A 1 107 ? -0.980 1.354 14.760 1.00 89.81 107 ASN A CA 1
ATOM 836 C C . ASN A 1 107 ? -1.347 2.805 14.377 1.00 89.81 107 ASN A C 1
ATOM 838 O O . ASN A 1 107 ? -1.628 3.619 15.255 1.00 89.81 107 ASN A O 1
ATOM 842 N N . HIS A 1 108 ? -1.390 3.141 13.083 1.00 87.81 108 HIS A N 1
ATOM 843 C CA . HIS A 1 108 ? -1.680 4.486 12.574 1.00 87.81 108 HIS A CA 1
ATOM 844 C C . HIS A 1 108 ? -3.149 4.656 12.138 1.00 87.81 108 HIS A C 1
ATOM 846 O O . HIS A 1 108 ? -3.429 5.056 11.010 1.00 87.81 108 HIS A O 1
ATOM 852 N N . GLY A 1 109 ? -4.099 4.359 13.030 1.00 90.88 109 GLY A N 1
ATOM 853 C CA . GLY A 1 109 ? -5.538 4.539 12.784 1.00 90.88 109 GLY A CA 1
ATOM 854 C C . GLY A 1 109 ? -6.260 5.213 13.951 1.00 90.88 109 GLY A C 1
ATOM 855 O O . GLY A 1 109 ? -5.966 4.920 15.112 1.00 90.88 109 GLY A O 1
ATOM 856 N N . ALA A 1 110 ? -7.204 6.112 13.655 1.00 92.38 110 ALA A N 1
ATOM 857 C CA . ALA A 1 110 ? -8.162 6.652 14.617 1.00 92.38 110 ALA A CA 1
ATOM 858 C C . ALA A 1 110 ? -9.397 5.744 14.676 1.00 92.38 110 ALA A C 1
ATOM 860 O O . ALA A 1 110 ? -10.215 5.727 13.750 1.00 92.38 110 ALA A O 1
ATOM 861 N N . ASP A 1 111 ? -9.543 5.001 15.771 1.00 93.38 111 ASP A N 1
ATOM 862 C CA . ASP A 1 111 ? -10.728 4.188 16.057 1.00 93.38 111 ASP A CA 1
ATOM 863 C C . ASP A 1 111 ? -10.909 3.995 17.572 1.00 93.38 111 ASP A C 1
ATOM 865 O O . ASP A 1 111 ? -10.097 4.464 18.369 1.00 93.38 111 ASP A O 1
ATOM 869 N N . ARG A 1 112 ? -11.981 3.322 17.995 1.00 91.69 112 ARG A N 1
ATOM 870 C CA . ARG A 1 112 ? -12.388 3.089 19.391 1.00 91.69 112 ARG A CA 1
ATOM 871 C C . ARG A 1 112 ? -11.303 2.478 20.282 1.00 91.69 112 ARG A C 1
ATOM 873 O O . ARG A 1 112 ? -11.336 2.672 21.489 1.00 91.69 112 ARG A O 1
ATOM 880 N N . CYS A 1 113 ? -10.369 1.734 19.696 1.00 93.19 113 CYS A N 1
ATOM 881 C CA . CYS A 1 113 ? -9.223 1.130 20.379 1.00 93.19 113 CYS A CA 1
ATOM 882 C C . CYS A 1 113 ? -8.019 2.078 20.521 1.00 93.19 113 CYS A C 1
ATOM 884 O O . CYS A 1 113 ? -7.056 1.738 21.202 1.00 93.19 113 CYS A O 1
ATOM 886 N N . THR A 1 114 ? -8.052 3.251 19.883 1.00 92.62 114 THR A N 1
ATOM 887 C CA . THR A 1 114 ? -7.028 4.297 19.970 1.00 92.62 114 THR A CA 1
ATOM 888 C C . THR A 1 114 ? -7.661 5.622 20.420 1.00 92.62 114 THR A C 1
ATOM 890 O O . THR A 1 114 ? -8.163 5.718 21.537 1.00 92.62 114 THR A O 1
ATOM 893 N N . ASN A 1 115 ? -7.609 6.679 19.603 1.00 92.06 115 ASN A N 1
ATOM 894 C CA . ASN A 1 115 ? -8.221 7.977 19.878 1.00 92.06 115 ASN A CA 1
ATOM 895 C C . ASN A 1 115 ? -8.610 8.693 18.571 1.00 92.06 115 ASN A C 1
ATOM 897 O O . ASN A 1 115 ? -8.116 8.360 17.497 1.00 92.06 115 ASN A O 1
ATOM 901 N N . ALA A 1 116 ? -9.467 9.713 18.665 1.00 92.69 116 ALA A N 1
ATOM 902 C CA . ALA A 1 116 ? -9.976 10.452 17.504 1.00 92.69 116 ALA A CA 1
ATOM 903 C C . ALA A 1 116 ? -8.927 11.324 16.789 1.00 92.69 116 ALA A C 1
ATOM 905 O O . ALA A 1 116 ? -9.202 11.847 15.713 1.00 92.69 116 ALA A O 1
ATOM 906 N N . HIS A 1 117 ? -7.765 11.558 17.398 1.00 92.62 117 HIS A N 1
ATOM 907 C CA . HIS A 1 117 ? -6.817 12.602 17.006 1.00 92.62 117 HIS A CA 1
ATOM 908 C C . HIS A 1 117 ? -5.593 12.059 16.259 1.00 92.62 117 HIS A C 1
ATOM 910 O O . HIS A 1 117 ? -4.592 12.765 16.152 1.00 92.62 117 HIS A O 1
ATOM 916 N N . ILE A 1 118 ? -5.656 10.834 15.722 1.00 90.94 118 ILE A N 1
ATOM 917 C CA . ILE A 1 118 ? -4.591 10.305 14.861 1.00 90.94 118 ILE A CA 1
ATOM 918 C C . ILE A 1 118 ? -4.607 11.062 13.525 1.00 90.94 118 ILE A C 1
ATOM 920 O O . ILE A 1 118 ? -5.609 10.998 12.805 1.00 90.94 118 ILE A O 1
ATOM 924 N N . PRO A 1 119 ? -3.529 11.789 13.173 1.00 88.44 119 PRO A N 1
ATOM 925 C CA . PRO A 1 119 ? -3.485 12.540 11.929 1.00 88.44 119 PRO A CA 1
ATOM 926 C C . PRO A 1 119 ? -3.488 11.614 10.710 1.00 88.44 119 PRO A C 1
ATOM 928 O O . PRO A 1 119 ? -2.715 10.665 10.638 1.00 88.44 119 PRO A O 1
ATOM 931 N N . ASP A 1 120 ? -4.308 11.950 9.720 1.00 88.81 120 ASP A N 1
ATOM 932 C CA . ASP A 1 120 ? -4.140 11.521 8.331 1.00 88.81 120 ASP A CA 1
ATOM 933 C C . ASP A 1 120 ? -3.736 12.753 7.518 1.00 88.81 120 ASP A C 1
ATOM 935 O O . ASP A 1 120 ? -4.306 13.825 7.726 1.00 88.81 120 ASP A O 1
ATOM 939 N N . PHE A 1 121 ? -2.756 12.631 6.626 1.00 87.31 121 PHE A N 1
ATOM 940 C CA . PHE A 1 121 ? -2.346 13.706 5.711 1.00 87.31 121 PHE A CA 1
ATOM 941 C C . PHE A 1 121 ? -2.857 13.491 4.282 1.00 87.31 121 PHE A C 1
ATOM 943 O O . PHE A 1 121 ? -2.590 14.309 3.404 1.00 87.31 121 PHE A O 1
ATOM 950 N N . GLY A 1 122 ? -3.639 12.435 4.083 1.00 88.38 122 GLY A N 1
ATOM 951 C CA . GLY A 1 122 ? -4.189 12.009 2.815 1.00 88.38 122 GLY A CA 1
ATOM 952 C C . GLY A 1 122 ? -3.226 11.144 2.014 1.00 88.38 122 GLY A C 1
ATOM 953 O O . GLY A 1 122 ? -2.006 11.190 2.185 1.00 88.38 122 GLY A O 1
ATOM 954 N N . ASN A 1 123 ? -3.802 10.358 1.110 1.00 89.19 123 ASN A N 1
ATOM 955 C CA . ASN A 1 123 ? -3.061 9.512 0.185 1.00 89.19 123 ASN A CA 1
ATOM 956 C C . ASN A 1 123 ? -3.364 9.927 -1.251 1.00 89.19 123 ASN A C 1
ATOM 958 O O . ASN A 1 123 ? -4.509 10.189 -1.605 1.00 89.19 123 ASN A O 1
ATOM 962 N N . ALA A 1 124 ? -2.344 9.921 -2.100 1.00 91.81 124 ALA A N 1
ATOM 963 C CA . ALA A 1 124 ? -2.495 10.225 -3.513 1.00 91.81 124 ALA A CA 1
ATOM 964 C C . ALA A 1 124 ? -1.660 9.265 -4.359 1.00 91.81 124 ALA A C 1
ATOM 966 O O . ALA A 1 124 ? -0.557 8.865 -3.979 1.00 91.81 124 ALA A O 1
ATOM 967 N N . ILE A 1 125 ? -2.190 8.921 -5.527 1.00 91.38 125 ILE A N 1
ATOM 968 C CA . ILE A 1 125 ? -1.516 8.102 -6.526 1.00 91.38 125 ILE A CA 1
ATOM 969 C C . ILE A 1 125 ? -1.023 9.026 -7.627 1.00 91.38 125 ILE A C 1
ATOM 971 O O . ILE A 1 125 ? -1.800 9.757 -8.239 1.00 91.38 125 ILE A O 1
ATOM 975 N N . TYR A 1 126 ? 0.268 8.938 -7.914 1.00 90.19 126 TYR A N 1
ATOM 976 C CA . TYR A 1 126 ? 0.926 9.663 -8.990 1.00 90.19 126 TYR A CA 1
ATOM 977 C C . TYR A 1 126 ? 1.512 8.682 -9.999 1.00 90.19 126 TYR A C 1
ATOM 979 O O . TYR A 1 126 ? 1.822 7.537 -9.658 1.00 90.19 126 TYR A O 1
ATOM 987 N N . ARG A 1 127 ? 1.722 9.133 -11.235 1.00 86.50 127 ARG A N 1
ATOM 988 C CA . ARG A 1 127 ? 2.371 8.330 -12.279 1.00 86.50 127 ARG A CA 1
ATOM 989 C C . ARG A 1 127 ? 3.548 9.059 -12.910 1.00 86.50 127 ARG A C 1
ATOM 991 O O . ARG A 1 127 ? 3.542 10.276 -13.030 1.00 86.50 127 ARG A O 1
ATOM 998 N N . GLY A 1 128 ? 4.523 8.286 -13.379 1.00 81.12 128 GLY A N 1
ATOM 999 C CA . GLY A 1 128 ? 5.470 8.780 -14.375 1.00 81.12 128 GLY A CA 1
ATOM 1000 C C . GLY A 1 128 ? 4.765 8.993 -15.720 1.00 81.12 128 GLY A C 1
ATOM 1001 O O . GLY A 1 128 ? 3.724 8.383 -15.999 1.00 81.12 128 GLY A O 1
ATOM 1002 N N . VAL A 1 129 ? 5.339 9.846 -16.559 1.00 71.69 129 VAL A N 1
ATOM 1003 C CA . VAL A 1 129 ? 4.892 10.079 -17.936 1.00 71.69 129 VAL A CA 1
ATOM 1004 C C . VAL A 1 129 ? 5.478 9.046 -18.899 1.00 71.69 129 VAL A C 1
ATOM 1006 O O . VAL A 1 129 ? 4.793 8.650 -19.836 1.00 71.69 129 VAL A O 1
ATOM 1009 N N . ASN A 1 130 ? 6.682 8.527 -18.629 1.00 65.62 130 ASN A N 1
ATOM 1010 C CA . ASN A 1 130 ? 7.394 7.578 -19.485 1.00 65.62 130 ASN A CA 1
ATOM 1011 C C . ASN A 1 130 ? 7.933 6.366 -18.709 1.00 65.62 130 ASN A C 1
ATOM 1013 O O . ASN A 1 130 ? 8.279 6.441 -17.531 1.00 65.62 130 ASN A O 1
ATOM 1017 N N . ALA A 1 131 ? 8.108 5.233 -19.400 1.00 55.91 131 ALA A N 1
ATOM 1018 C CA . ALA A 1 131 ? 8.702 4.016 -18.825 1.00 55.91 131 ALA A CA 1
ATOM 1019 C C . ALA A 1 131 ? 10.139 4.215 -18.289 1.00 55.91 131 ALA A C 1
ATOM 1021 O O . ALA A 1 131 ? 10.621 3.370 -17.527 1.00 55.91 131 ALA A O 1
ATOM 1022 N N . MET A 1 132 ? 10.791 5.315 -18.687 1.00 50.41 132 MET A N 1
ATOM 1023 C CA . MET A 1 132 ? 12.122 5.764 -18.268 1.00 50.41 132 MET A CA 1
ATOM 1024 C C . MET A 1 132 ? 12.120 6.669 -17.025 1.00 50.41 132 MET A C 1
ATOM 1026 O O . MET A 1 132 ? 13.195 6.933 -16.499 1.00 50.41 132 MET A O 1
ATOM 1030 N N . ASP A 1 133 ? 10.964 7.052 -16.464 1.00 58.50 133 ASP A N 1
ATOM 1031 C CA . ASP A 1 133 ? 10.869 7.848 -15.216 1.00 58.50 133 ASP A CA 1
ATOM 1032 C C . ASP A 1 133 ? 11.256 7.072 -13.949 1.00 58.50 133 ASP A C 1
ATOM 1034 O O . ASP A 1 133 ? 10.866 7.386 -12.825 1.00 58.50 133 ASP A O 1
ATOM 1038 N N . ARG A 1 134 ? 12.072 6.037 -14.125 1.00 58.41 134 ARG A N 1
ATOM 1039 C CA . ARG A 1 134 ? 12.642 5.193 -13.078 1.00 58.41 134 ARG A CA 1
ATOM 1040 C C . ARG A 1 134 ? 13.619 5.966 -12.178 1.00 58.41 134 ARG A C 1
ATOM 1042 O O . ARG A 1 134 ? 14.008 5.403 -11.161 1.00 58.41 134 ARG A O 1
ATOM 1049 N N . SER A 1 135 ? 13.978 7.198 -12.559 1.00 57.16 135 SER A N 1
ATOM 1050 C CA . SER A 1 135 ? 14.883 8.139 -11.877 1.00 57.16 135 SER A CA 1
ATOM 1051 C C . SER A 1 135 ? 14.343 9.584 -11.858 1.00 57.16 135 SER A C 1
ATOM 1053 O O . SER A 1 135 ? 15.111 10.543 -11.837 1.00 57.16 135 SER A O 1
ATOM 1055 N N . GLY A 1 136 ? 13.020 9.762 -11.966 1.00 67.25 136 GLY A N 1
ATOM 1056 C CA . GLY A 1 136 ? 12.393 11.082 -11.861 1.00 67.25 136 GLY A CA 1
ATOM 1057 C C . GLY A 1 136 ? 12.331 11.570 -10.412 1.00 67.25 136 GLY A C 1
ATOM 1058 O O . GLY A 1 136 ? 12.366 10.769 -9.478 1.00 67.25 136 GLY A O 1
ATOM 1059 N N . THR A 1 137 ? 12.195 12.882 -10.223 1.00 79.31 137 THR A N 1
ATOM 1060 C CA . THR A 1 137 ? 11.984 13.475 -8.897 1.00 79.31 137 THR A CA 1
ATOM 1061 C C . THR A 1 137 ? 10.537 13.320 -8.430 1.00 79.31 137 THR A C 1
ATOM 1063 O O . THR A 1 137 ? 9.614 13.177 -9.237 1.00 79.31 137 THR A O 1
ATOM 1066 N N . LEU A 1 138 ? 10.299 13.428 -7.119 1.00 83.50 138 LEU A N 1
ATOM 1067 C CA . LEU A 1 138 ? 8.936 13.432 -6.575 1.00 83.50 138 LEU A CA 1
ATOM 1068 C C . LEU A 1 138 ? 8.071 14.559 -7.171 1.00 83.50 138 LEU A C 1
ATOM 1070 O O . LEU A 1 138 ? 6.886 14.352 -7.418 1.00 83.50 138 LEU A O 1
ATOM 1074 N N . ALA A 1 139 ? 8.657 15.729 -7.445 1.00 84.62 139 ALA A N 1
ATOM 1075 C CA . ALA A 1 139 ? 7.949 16.854 -8.061 1.00 84.62 139 ALA A CA 1
ATOM 1076 C C . ALA A 1 139 ? 7.404 16.506 -9.456 1.00 84.62 139 ALA A C 1
ATOM 1078 O O . ALA A 1 139 ? 6.266 16.842 -9.779 1.00 84.62 139 ALA A O 1
ATOM 1079 N N . HIS A 1 140 ? 8.181 15.770 -10.251 1.00 83.62 140 HIS A N 1
ATOM 1080 C CA . HIS A 1 140 ? 7.766 15.326 -11.577 1.00 83.62 140 HIS A CA 1
ATOM 1081 C C . HIS A 1 140 ? 6.565 14.364 -11.530 1.00 83.62 140 HIS A C 1
ATOM 1083 O O . HIS A 1 140 ? 5.622 14.496 -12.309 1.00 83.62 140 HIS A O 1
ATOM 1089 N N . PHE A 1 141 ? 6.550 13.436 -10.570 1.00 87.19 141 PHE A N 1
ATOM 1090 C CA . PHE A 1 141 ? 5.404 12.545 -10.364 1.00 87.19 141 PHE A CA 1
ATOM 1091 C C . PHE A 1 141 ? 4.183 13.318 -9.859 1.00 87.19 141 PHE A C 1
ATOM 1093 O O . PHE A 1 141 ? 3.082 13.113 -10.363 1.00 87.19 141 PHE A O 1
ATOM 1100 N N . LYS A 1 142 ? 4.369 14.257 -8.922 1.00 88.56 142 LYS A N 1
ATOM 1101 C CA . LYS A 1 142 ? 3.280 15.081 -8.371 1.00 88.56 142 LYS A CA 1
ATOM 1102 C C . LYS A 1 142 ? 2.537 15.909 -9.420 1.00 88.56 142 LYS A C 1
ATOM 1104 O O . LYS A 1 142 ? 1.352 16.163 -9.241 1.00 88.56 142 LYS A O 1
ATOM 1109 N N . ALA A 1 143 ? 3.192 16.271 -10.524 1.00 88.88 143 ALA A N 1
ATOM 1110 C CA . ALA A 1 143 ? 2.544 16.932 -11.658 1.00 88.88 143 ALA A CA 1
ATOM 1111 C C . ALA A 1 143 ? 1.515 16.041 -12.390 1.00 88.88 143 ALA A C 1
ATOM 1113 O O . ALA A 1 143 ? 0.714 16.542 -13.172 1.00 88.88 143 ALA A O 1
ATOM 1114 N N . ASN A 1 144 ? 1.518 14.730 -12.133 1.00 89.19 144 ASN A N 1
ATOM 1115 C CA . ASN A 1 144 ? 0.711 13.725 -12.818 1.00 89.19 144 ASN A CA 1
ATOM 1116 C C . ASN A 1 144 ? -0.140 12.934 -11.810 1.00 89.19 144 ASN A C 1
ATOM 1118 O O . ASN A 1 144 ? 0.038 11.723 -11.626 1.00 89.19 144 ASN A O 1
ATOM 1122 N N . LEU A 1 145 ? -1.050 13.637 -11.130 1.00 92.44 145 LEU A N 1
ATOM 1123 C CA . LEU A 1 145 ? -2.022 13.039 -10.215 1.00 92.44 145 LEU A CA 1
ATOM 1124 C C . LEU A 1 145 ? -2.953 12.080 -10.971 1.00 92.44 145 LEU A C 1
ATOM 1126 O O . LEU A 1 145 ? -3.589 12.454 -11.953 1.00 92.44 145 LEU A O 1
ATOM 1130 N N . VAL A 1 146 ? -3.029 10.839 -10.496 1.00 91.06 146 VAL A N 1
ATOM 1131 C CA . VAL A 1 146 ? -3.949 9.806 -10.995 1.00 91.06 146 VAL A CA 1
ATOM 1132 C C . VAL A 1 146 ? -5.214 9.770 -10.150 1.00 91.06 146 VAL A C 1
ATOM 1134 O O . VAL A 1 146 ? -6.310 9.694 -10.692 1.00 91.06 146 VAL A O 1
ATOM 1137 N N . SER A 1 147 ? -5.059 9.801 -8.826 1.00 92.25 147 SER A N 1
ATOM 1138 C CA . SER A 1 147 ? -6.176 9.770 -7.886 1.00 92.25 147 SER A CA 1
ATOM 1139 C C . SER A 1 147 ? -5.774 10.409 -6.568 1.00 92.25 147 SER A C 1
ATOM 1141 O O . SER A 1 147 ? -4.704 10.107 -6.041 1.00 92.25 147 SER A O 1
ATOM 1143 N N . ASP A 1 148 ? -6.658 11.233 -6.019 1.00 94.25 148 ASP A N 1
ATOM 1144 C CA . ASP A 1 148 ? -6.634 11.638 -4.615 1.00 94.25 148 ASP A CA 1
ATOM 1145 C C . ASP A 1 148 ? -7.566 10.693 -3.846 1.00 94.25 148 ASP A C 1
ATOM 1147 O O . ASP A 1 148 ? -8.727 10.525 -4.221 1.00 94.25 148 ASP A O 1
ATOM 1151 N N . LEU A 1 149 ? -7.043 10.000 -2.836 1.00 91.75 149 LEU A N 1
ATOM 1152 C CA . LEU A 1 149 ? -7.801 9.052 -2.012 1.00 91.75 149 LEU A CA 1
ATOM 1153 C C . LEU A 1 149 ? -8.433 9.738 -0.791 1.00 91.75 149 LEU A C 1
ATOM 1155 O O . LEU A 1 149 ? -9.139 9.092 -0.016 1.00 91.75 149 LEU A O 1
ATOM 1159 N N . GLY A 1 150 ? -8.211 11.044 -0.631 1.00 93.00 150 GLY A N 1
ATOM 1160 C CA . GLY A 1 150 ? -8.766 11.859 0.433 1.00 93.00 150 GLY A CA 1
ATOM 1161 C C . GLY A 1 150 ? -8.036 11.691 1.759 1.00 93.00 150 GLY A C 1
ATOM 1162 O O . GLY A 1 150 ? -6.996 11.039 1.856 1.00 93.00 150 GLY A O 1
ATOM 1163 N N . ARG A 1 151 ? -8.606 12.319 2.789 1.00 93.12 151 ARG A N 1
ATOM 1164 C CA . ARG A 1 151 ? -8.059 12.421 4.143 1.00 93.12 151 ARG A CA 1
ATOM 1165 C C . ARG A 1 151 ? -9.139 12.090 5.164 1.00 93.12 151 ARG A C 1
ATOM 1167 O O . ARG A 1 151 ? -10.212 12.694 5.131 1.00 93.12 151 ARG A O 1
ATOM 1174 N N . SER A 1 152 ? -8.841 11.194 6.098 1.00 91.44 152 SER A N 1
ATOM 1175 C CA . SER A 1 152 ? -9.723 10.902 7.230 1.00 91.44 152 SER A CA 1
ATOM 1176 C C . SER A 1 152 ? -9.884 12.107 8.174 1.00 91.44 152 SER A C 1
ATOM 1178 O O . SER A 1 152 ? -8.893 12.777 8.487 1.00 91.44 152 SER A O 1
ATOM 1180 N N . PRO A 1 153 ? -11.110 12.403 8.654 1.00 89.38 153 PRO A N 1
ATOM 1181 C CA . PRO A 1 153 ? -11.343 13.461 9.635 1.00 89.38 153 PRO A CA 1
ATOM 1182 C C . PRO A 1 153 ? -10.586 13.218 10.946 1.00 89.38 153 PRO A C 1
ATOM 1184 O O . PRO A 1 153 ? -10.584 12.110 11.475 1.00 89.38 153 PRO A O 1
ATOM 1187 N N . VAL A 1 154 ? -9.989 14.276 11.496 1.00 91.31 154 VAL A N 1
ATOM 1188 C CA . VAL A 1 154 ? -9.247 14.244 12.767 1.00 91.31 154 VAL A CA 1
ATOM 1189 C C . VAL A 1 154 ? -10.073 14.940 13.848 1.00 91.31 154 VAL A C 1
ATOM 1191 O O . VAL A 1 154 ? -10.661 15.991 13.599 1.00 91.31 154 VAL A O 1
ATOM 1194 N N . GLY A 1 155 ? -10.113 14.366 15.048 1.00 91.88 155 GLY A N 1
ATOM 1195 C CA . GLY A 1 155 ? -10.836 14.915 16.197 1.00 91.88 155 GLY A CA 1
ATOM 1196 C C . GLY A 1 155 ? -12.355 14.766 16.099 1.00 91.88 155 GLY A C 1
ATOM 1197 O O . GLY A 1 155 ? -13.079 15.581 16.658 1.00 91.88 155 GLY A O 1
ATOM 1198 N N . GLN A 1 156 ? -12.846 13.745 15.384 1.00 90.38 156 GLN A N 1
ATOM 1199 C CA . GLN A 1 156 ? -14.280 13.487 15.180 1.00 90.38 156 GLN A CA 1
ATOM 1200 C C . GLN A 1 156 ? -14.703 12.142 15.806 1.00 90.38 156 GLN A C 1
ATOM 1202 O O . GLN A 1 156 ? -14.794 11.140 15.092 1.00 90.38 156 GLN A O 1
ATOM 1207 N N . PRO A 1 157 ? -14.973 12.077 17.128 1.00 89.19 157 PRO A N 1
ATOM 1208 C CA . PRO A 1 157 ? -15.282 10.821 17.818 1.00 89.19 157 PRO A CA 1
ATOM 1209 C C . PRO A 1 157 ? -16.469 10.043 17.243 1.00 89.19 157 PRO A C 1
ATOM 1211 O O . PRO A 1 157 ? -16.452 8.816 17.222 1.00 89.19 157 PRO A O 1
ATOM 1214 N N . SER A 1 158 ? -17.481 10.743 16.723 1.00 90.69 158 SER A N 1
ATOM 1215 C CA . SER A 1 158 ? -18.667 10.132 16.109 1.00 90.69 158 SER A CA 1
ATOM 1216 C C . SER A 1 158 ? -18.370 9.348 14.826 1.00 90.69 158 SER A C 1
ATOM 1218 O O . SER A 1 158 ? -19.189 8.532 14.415 1.00 90.69 158 SER A O 1
ATOM 1220 N N . LEU A 1 159 ? -17.209 9.570 14.200 1.00 88.62 159 LEU A N 1
ATOM 1221 C CA . LEU A 1 159 ? -16.800 8.922 12.951 1.00 88.62 159 LEU A CA 1
ATOM 1222 C C . LEU A 1 159 ? -15.760 7.813 13.167 1.00 88.62 159 LEU A C 1
ATOM 1224 O O . LEU A 1 159 ? -15.343 7.167 12.207 1.00 88.62 159 LEU A O 1
ATOM 1228 N N . MET A 1 160 ? -15.343 7.572 14.415 1.00 86.12 160 MET A N 1
ATOM 1229 C CA . MET A 1 160 ? -14.203 6.709 14.721 1.00 86.12 160 MET A CA 1
ATOM 1230 C C . MET A 1 160 ? -14.383 5.256 14.300 1.00 86.12 160 MET A C 1
ATOM 1232 O O . MET A 1 160 ? -13.368 4.631 14.075 1.00 86.12 160 MET A O 1
ATOM 1236 N N . SER A 1 161 ? -15.595 4.731 14.113 1.00 84.19 161 SER A N 1
ATOM 1237 C CA . SER A 1 161 ? -15.807 3.327 13.704 1.00 84.19 161 SER A CA 1
ATOM 1238 C C . SER A 1 161 ? -16.722 3.180 12.481 1.00 84.19 161 SER A C 1
ATOM 1240 O O . SER A 1 161 ? -17.335 2.132 12.279 1.00 84.19 161 SER A O 1
ATOM 1242 N N . ILE A 1 162 ? -16.854 4.241 11.678 1.00 90.94 162 ILE A N 1
ATOM 1243 C CA . ILE A 1 162 ? -17.631 4.222 10.433 1.00 90.94 162 ILE A CA 1
ATOM 1244 C C . ILE A 1 162 ? -16.674 3.990 9.265 1.00 90.94 162 ILE A C 1
ATOM 1246 O O . ILE A 1 162 ? -15.690 4.711 9.121 1.00 90.94 162 ILE A O 1
ATOM 1250 N N . TYR 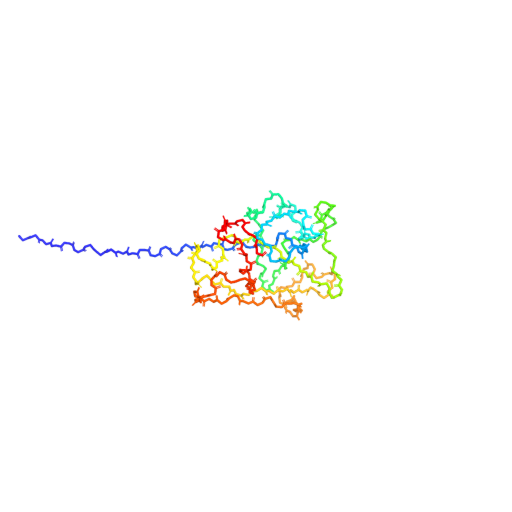A 1 163 ? -16.989 2.998 8.432 1.00 91.44 163 TYR A N 1
ATOM 1251 C CA . TYR A 1 163 ? -16.213 2.603 7.257 1.00 91.44 163 TYR A CA 1
ATOM 1252 C C . TYR A 1 163 ? -17.097 2.582 5.999 1.00 91.44 163 TYR A C 1
ATOM 1254 O O . TYR A 1 163 ? -18.295 2.316 6.113 1.00 91.44 163 TYR A O 1
ATOM 1262 N N . PRO A 1 164 ? -16.536 2.803 4.798 1.00 92.88 164 PRO A N 1
ATOM 1263 C CA . PRO A 1 164 ? -15.128 3.094 4.535 1.00 92.88 164 PRO A CA 1
ATOM 1264 C C . PRO A 1 164 ? -14.719 4.511 4.970 1.00 92.88 164 PRO A C 1
ATOM 1266 O O . PRO A 1 164 ? -15.496 5.456 4.834 1.00 92.88 164 PRO A O 1
ATOM 1269 N N . LYS A 1 165 ? -13.490 4.664 5.473 1.00 91.62 165 LYS A N 1
ATOM 1270 C CA . LYS A 1 165 ? -12.879 5.979 5.743 1.00 91.62 165 LYS A CA 1
ATOM 1271 C C . LYS A 1 165 ? -12.070 6.416 4.510 1.00 91.62 165 LYS A C 1
ATOM 1273 O O . LYS A 1 165 ? -11.518 5.559 3.829 1.00 91.62 165 LYS A O 1
ATOM 1278 N N . PRO A 1 166 ? -11.986 7.712 4.172 1.00 90.50 166 PRO A N 1
ATOM 1279 C CA . PRO A 1 166 ? -11.101 8.169 3.101 1.00 90.50 166 PRO A CA 1
ATOM 1280 C C . PRO A 1 166 ? -9.628 8.109 3.533 1.00 90.50 166 PRO A C 1
ATOM 1282 O O . PRO A 1 166 ? -9.311 8.204 4.719 1.00 90.50 166 PRO A O 1
ATOM 1285 N N . GLY A 1 167 ? -8.714 8.032 2.571 1.00 88.56 167 GLY A N 1
ATOM 1286 C CA . GLY A 1 167 ? -7.278 8.080 2.835 1.00 88.56 167 GLY A CA 1
ATOM 1287 C C . GLY A 1 167 ? -6.725 6.799 3.457 1.00 88.56 167 GLY A C 1
ATOM 1288 O O . GLY A 1 167 ? -7.077 5.697 3.048 1.00 88.56 167 GLY A O 1
ATOM 1289 N N . TYR A 1 168 ? -5.796 6.955 4.402 1.00 90.31 168 TYR A N 1
ATOM 1290 C CA . TYR A 1 168 ? -5.019 5.846 4.975 1.00 90.31 168 TYR A CA 1
ATOM 1291 C C . TYR A 1 168 ? -5.806 5.035 6.004 1.00 90.31 168 TYR A C 1
ATOM 1293 O O . TYR A 1 168 ? -5.492 3.886 6.274 1.00 90.31 168 TYR A O 1
ATOM 1301 N N . GLN A 1 169 ? -6.825 5.623 6.627 1.00 91.88 169 GLN A N 1
ATOM 1302 C CA . GLN A 1 169 ? -7.448 4.991 7.789 1.00 91.88 169 GLN A CA 1
ATOM 1303 C C . GLN A 1 169 ? -8.573 4.009 7.434 1.00 91.88 169 GLN A C 1
ATOM 1305 O O . GLN A 1 169 ? -9.349 3.639 8.315 1.00 91.88 169 GLN A O 1
ATOM 1310 N N . ASN A 1 170 ? -8.689 3.572 6.175 1.00 93.50 170 ASN A N 1
ATOM 1311 C CA . ASN A 1 170 ? -9.744 2.660 5.738 1.00 93.50 170 ASN A CA 1
ATOM 1312 C C . ASN A 1 170 ? -9.523 1.193 6.155 1.00 93.50 170 ASN A C 1
ATOM 1314 O O . ASN A 1 170 ? -9.447 0.306 5.315 1.00 93.50 170 ASN A O 1
ATOM 1318 N N . ALA A 1 171 ? -9.463 0.926 7.456 1.00 94.62 171 ALA A N 1
ATOM 1319 C CA . ALA A 1 171 ? -9.190 -0.397 8.004 1.00 94.62 171 ALA A CA 1
ATOM 1320 C C . ALA A 1 171 ? -10.312 -0.926 8.912 1.00 94.62 171 ALA A C 1
ATOM 1322 O O . ALA A 1 171 ? -10.235 -0.743 10.129 1.00 94.62 171 ALA A O 1
ATOM 1323 N N . PRO A 1 172 ? -11.353 -1.588 8.373 1.00 94.44 172 PRO A N 1
ATOM 1324 C CA . PRO A 1 172 ? -12.516 -2.052 9.140 1.00 94.44 172 PRO A CA 1
ATOM 1325 C C . PRO A 1 172 ? -12.203 -2.907 10.375 1.00 94.44 172 PRO A C 1
ATOM 1327 O O . PRO A 1 172 ? -12.892 -2.787 11.385 1.00 94.44 172 PRO A O 1
ATOM 1330 N N . ASN A 1 173 ? -11.141 -3.719 10.320 1.00 95.56 173 ASN A N 1
ATOM 1331 C CA . ASN A 1 173 ? -10.700 -4.568 11.436 1.00 95.56 173 ASN A CA 1
ATOM 1332 C C . ASN A 1 173 ? -9.530 -3.955 12.223 1.00 95.56 173 ASN A C 1
ATOM 1334 O O . ASN A 1 173 ? -8.778 -4.676 12.876 1.00 95.56 173 ASN A O 1
ATOM 1338 N N . PHE A 1 174 ? -9.338 -2.632 12.171 1.00 95.31 174 PHE A N 1
ATOM 1339 C CA . PHE A 1 174 ? -8.202 -1.986 12.832 1.00 95.31 174 PHE A CA 1
ATOM 1340 C C . PHE A 1 174 ? -8.091 -2.338 14.318 1.00 95.31 174 PHE A C 1
ATOM 1342 O O . PHE A 1 174 ? -6.998 -2.594 14.811 1.00 95.31 174 PHE A O 1
ATOM 1349 N N . CYS A 1 175 ? -9.221 -2.411 15.023 1.00 95.19 175 CYS A N 1
ATOM 1350 C CA . CYS A 1 175 ? -9.226 -2.736 16.446 1.00 95.19 175 CYS A CA 1
ATOM 1351 C C . CYS A 1 175 ? -9.075 -4.218 16.785 1.00 95.19 175 CYS A C 1
ATOM 1353 O O . CYS A 1 175 ? -8.911 -4.527 17.964 1.00 95.19 175 CYS A O 1
ATOM 1355 N N . ASP A 1 176 ? -9.115 -5.109 15.797 1.00 95.94 176 ASP A N 1
ATOM 1356 C CA . ASP A 1 176 ? -8.868 -6.533 16.025 1.00 95.94 176 ASP A CA 1
ATOM 1357 C C . ASP A 1 176 ? -7.356 -6.812 16.062 1.00 95.94 176 ASP A C 1
ATOM 1359 O O . ASP A 1 176 ? -6.892 -7.628 16.854 1.00 95.94 176 ASP A O 1
ATOM 1363 N N . ASP A 1 177 ? -6.582 -6.088 15.247 1.00 94.69 177 ASP A N 1
ATOM 1364 C CA . ASP A 1 177 ? -5.118 -6.074 15.280 1.00 94.69 177 ASP A CA 1
ATOM 1365 C C . ASP A 1 177 ? -4.603 -4.724 14.762 1.00 94.69 177 ASP A C 1
ATOM 1367 O O . ASP A 1 177 ? -4.552 -4.467 13.554 1.00 94.69 177 ASP A O 1
ATOM 1371 N N . THR A 1 178 ? -4.197 -3.839 15.672 1.00 93.25 178 THR A N 1
ATOM 1372 C CA . THR A 1 178 ? -3.777 -2.481 15.301 1.00 93.25 178 THR A CA 1
ATOM 1373 C C . THR A 1 178 ? -2.486 -2.467 14.481 1.00 93.25 178 THR A C 1
ATOM 1375 O O . THR A 1 178 ? -2.255 -1.514 13.736 1.00 93.25 178 THR A O 1
ATOM 1378 N N . ASP A 1 179 ? -1.650 -3.508 14.554 1.00 90.88 179 ASP A N 1
ATOM 1379 C CA . ASP A 1 179 ? -0.402 -3.594 13.790 1.00 90.88 179 ASP A CA 1
ATOM 1380 C C . ASP A 1 179 ? -0.616 -4.218 12.404 1.00 90.88 179 ASP A C 1
ATOM 1382 O O . ASP A 1 179 ? -0.058 -3.722 11.417 1.00 90.88 179 ASP A O 1
ATOM 1386 N N . LYS A 1 180 ? -1.406 -5.298 12.326 1.00 92.25 180 LYS A N 1
ATOM 1387 C CA . LYS A 1 180 ? -1.533 -6.173 11.143 1.00 92.25 180 LYS A CA 1
ATOM 1388 C C . LYS A 1 180 ? -2.860 -6.087 10.405 1.00 92.25 180 LYS A C 1
ATOM 1390 O O . LYS A 1 180 ? -3.010 -6.762 9.388 1.00 92.25 180 LYS A O 1
ATOM 1395 N N . SER A 1 181 ? -3.806 -5.286 10.873 1.00 94.38 181 SER A N 1
ATOM 1396 C CA . SER A 1 181 ? -5.026 -5.009 10.115 1.00 94.38 181 SER A CA 1
ATOM 1397 C C . SER A 1 181 ? -4.718 -4.378 8.760 1.00 94.38 181 SER A C 1
ATOM 1399 O O . SER A 1 181 ? -3.727 -3.657 8.573 1.00 94.38 181 SER A O 1
ATOM 1401 N N . MET A 1 182 ? -5.586 -4.696 7.806 1.00 94.12 182 MET A N 1
ATOM 1402 C CA . MET A 1 182 ? -5.521 -4.191 6.446 1.00 94.12 182 MET A CA 1
ATOM 1403 C C . MET A 1 182 ? -6.186 -2.817 6.358 1.00 94.12 182 MET A C 1
ATOM 1405 O O . MET A 1 182 ? -7.313 -2.676 6.829 1.00 94.12 182 MET A O 1
ATOM 1409 N N . GLY A 1 183 ? -5.497 -1.851 5.746 1.00 92.06 183 GLY A N 1
ATOM 1410 C CA . GLY A 1 183 ? -6.058 -0.593 5.240 1.00 92.06 183 GLY A CA 1
ATOM 1411 C C . GLY A 1 183 ? -6.085 -0.548 3.719 1.00 92.06 183 GLY A C 1
ATOM 1412 O O . GLY A 1 183 ? -5.309 -1.320 3.097 1.00 92.06 183 GLY A O 1
#

Radius of gyration: 20.27 Å; chains: 1; bounding box: 35×41×82 Å

Foldseek 3Di:
DDDDDDDDPPPPPPPPPPPDDKDWLAWAFQDDLDWAQDLVRGPAGPFQCVQANNSVDALDGRPCPDDFDQQFQPHPDQDDPPRADPSHHHDDDDPPDDGDIKMWQQLQAQAPQHHQARFWPWDWDFDAPDPPSRGPGPVRRVVGTPDTQDTFDGPDHVCRQDDDGGGDHRRNNCVVPVRRIMD